Protein AF-A0A3D1TVP7-F1 (afdb_monomer_lite)

pLDDT: mean 97.08, std 2.15, range [85.5, 98.62]

Radius of gyration: 11.27 Å; chains: 1; bounding box: 31×17×27 Å

Foldseek 3Di:
DEEEQEDEDAPPPDCRLVVSVVVLVVQVPDPPYHYDYHYHHRSVNVPDPPD

Sequence (51 aa):
MKVLVILNDGPYGSERAYNGLRLAGSLAKQEGIEVKVFLAGDAAGCARSGQ

Secondary structure (DSSP, 8-state):
-EEEEEE-SPSSSSSHHHHHHHHHHHHHTSTT-EEEEEE-GGGGGGG-TT-

Structure (mmCIF, N/CA/C/O backbone):
data_AF-A0A3D1TVP7-F1
#
_entry.id   AF-A0A3D1TVP7-F1
#
loop_
_atom_site.group_PDB
_atom_site.id
_atom_site.type_symbol
_atom_site.label_atom_id
_atom_site.label_alt_id
_atom_site.label_comp_id
_atom_site.label_asym_id
_atom_site.label_entity_id
_atom_site.label_seq_id
_atom_site.pdbx_PDB_ins_code
_atom_site.Cartn_x
_atom_site.Cartn_y
_atom_site.Cartn_z
_atom_site.occupancy
_atom_site.B_iso_or_equiv
_atom_site.auth_seq_id
_atom_site.auth_comp_id
_atom_site.auth_asym_id
_atom_site.auth_atom_id
_atom_site.pdbx_PDB_model_num
ATOM 1 N N . MET A 1 1 ? -16.244 1.165 8.603 1.00 97.31 1 MET A N 1
ATOM 2 C CA . MET A 1 1 ? -16.242 1.444 7.147 1.00 97.31 1 MET A CA 1
ATOM 3 C C . MET A 1 1 ? -15.164 0.606 6.472 1.00 97.31 1 MET A C 1
ATOM 5 O O . MET A 1 1 ? -14.120 0.413 7.078 1.00 97.31 1 MET A O 1
ATOM 9 N N . LYS A 1 2 ? -15.402 0.105 5.253 1.00 98.38 2 LYS A N 1
ATOM 10 C CA . LYS A 1 2 ? -14.396 -0.638 4.475 1.00 98.38 2 LYS A CA 1
ATOM 11 C C . LYS A 1 2 ? -13.845 0.247 3.364 1.00 98.38 2 LYS A C 1
ATOM 13 O O . LYS A 1 2 ? -14.632 0.844 2.635 1.00 98.38 2 LYS A O 1
ATOM 18 N N . VAL A 1 3 ? -12.525 0.324 3.242 1.00 98.56 3 VAL A N 1
ATOM 19 C CA . VAL A 1 3 ? -11.834 1.169 2.261 1.00 98.56 3 VAL A CA 1
ATOM 20 C C . VAL A 1 3 ? -10.850 0.325 1.461 1.00 98.56 3 VAL A C 1
ATOM 22 O O . VAL A 1 3 ? -10.034 -0.394 2.035 1.00 98.56 3 VAL A O 1
ATOM 25 N N . LEU A 1 4 ? -10.912 0.437 0.135 1.00 98.50 4 LEU A N 1
ATOM 26 C CA . LEU A 1 4 ? -9.927 -0.132 -0.780 1.00 98.50 4 LEU A CA 1
ATOM 27 C C . LEU A 1 4 ? -9.078 0.998 -1.367 1.00 98.50 4 LEU A C 1
ATOM 29 O O . LEU A 1 4 ? -9.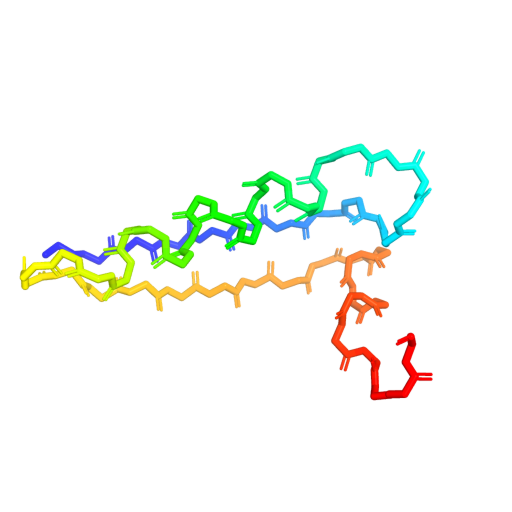606 1.893 -2.023 1.00 98.50 4 LEU A O 1
ATOM 33 N N . VAL A 1 5 ? -7.768 0.936 -1.148 1.00 98.38 5 VAL A N 1
ATOM 34 C CA . VAL A 1 5 ? -6.784 1.839 -1.750 1.00 98.38 5 VAL A CA 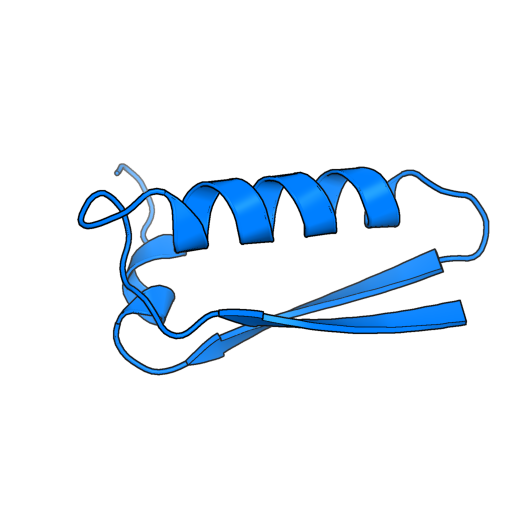1
ATOM 35 C C . VAL A 1 5 ? -6.080 1.094 -2.879 1.00 98.38 5 VAL A C 1
ATOM 37 O O . VAL A 1 5 ? -5.485 0.043 -2.644 1.00 98.38 5 VAL A O 1
ATOM 40 N N . ILE A 1 6 ? -6.151 1.629 -4.099 1.00 98.25 6 ILE A N 1
ATOM 41 C CA . ILE A 1 6 ? -5.503 1.051 -5.283 1.00 98.25 6 ILE A CA 1
ATOM 42 C C . ILE A 1 6 ? -4.334 1.944 -5.688 1.00 98.25 6 ILE A C 1
ATOM 44 O O . ILE A 1 6 ? -4.520 3.144 -5.892 1.00 98.25 6 ILE A O 1
ATOM 48 N N . LEU A 1 7 ? -3.146 1.355 -5.818 1.00 98.25 7 LEU A N 1
ATOM 49 C CA . LEU A 1 7 ? -1.945 2.032 -6.308 1.00 98.25 7 LEU A CA 1
ATOM 50 C C . LEU A 1 7 ? -1.519 1.397 -7.631 1.00 98.25 7 LEU A C 1
ATOM 52 O O . LEU A 1 7 ? -1.529 0.173 -7.742 1.00 98.25 7 LEU A O 1
ATOM 56 N N . ASN A 1 8 ? -1.159 2.234 -8.607 1.00 97.19 8 ASN A N 1
ATOM 57 C CA . ASN A 1 8 ? -0.708 1.803 -9.937 1.00 97.19 8 ASN A CA 1
ATOM 58 C C . ASN A 1 8 ? 0.754 2.187 -10.211 1.00 97.19 8 ASN A C 1
ATOM 60 O O . ASN A 1 8 ? 1.492 1.420 -10.824 1.00 97.19 8 ASN A O 1
ATOM 64 N N . ASP A 1 9 ? 1.175 3.358 -9.728 1.00 96.81 9 ASP A N 1
ATOM 65 C CA . ASP A 1 9 ? 2.527 3.875 -9.939 1.00 96.81 9 ASP A CA 1
ATOM 66 C C . ASP A 1 9 ? 3.553 3.129 -9.073 1.00 96.81 9 ASP A C 1
ATOM 68 O O . ASP A 1 9 ? 3.309 2.850 -7.895 1.00 96.81 9 ASP A O 1
ATOM 72 N N . GLY A 1 10 ? 4.720 2.851 -9.655 1.00 96.25 10 GLY A N 1
ATOM 73 C CA . GLY A 1 10 ? 5.831 2.188 -8.976 1.00 96.25 10 GLY A CA 1
ATOM 74 C C . GLY A 1 10 ? 6.503 3.026 -7.878 1.00 96.25 10 GLY A C 1
ATOM 75 O O . GLY A 1 10 ? 6.258 4.231 -7.745 1.00 96.25 10 GLY A O 1
ATOM 76 N N . PRO A 1 11 ? 7.377 2.399 -7.070 1.00 96.44 11 PRO A N 1
ATOM 77 C CA . PRO A 1 11 ? 8.088 3.085 -6.000 1.00 96.44 11 PRO A CA 1
ATOM 78 C C . PRO A 1 11 ? 9.145 4.052 -6.564 1.00 96.44 11 PRO A C 1
ATOM 80 O O . PRO A 1 11 ? 9.733 3.808 -7.614 1.00 96.44 11 PRO A O 1
ATOM 83 N N . TYR A 1 12 ? 9.400 5.149 -5.847 1.00 95.19 12 TYR A N 1
ATOM 84 C CA . TYR A 1 12 ? 10.479 6.127 -6.091 1.00 95.19 12 TYR A CA 1
ATOM 85 C C . TYR A 1 12 ? 10.470 6.896 -7.431 1.00 95.19 12 TYR A C 1
ATOM 87 O O . TYR A 1 12 ? 11.254 7.828 -7.580 1.00 95.19 12 TYR A O 1
ATOM 95 N N . GLY A 1 13 ? 9.583 6.580 -8.383 1.00 92.31 13 GLY A N 1
ATOM 96 C CA . GLY A 1 13 ? 9.414 7.347 -9.630 1.00 92.31 13 GLY A CA 1
ATOM 97 C C . GLY A 1 13 ? 8.526 8.591 -9.487 1.00 92.31 13 GLY A C 1
ATOM 98 O O . GLY A 1 13 ? 8.619 9.527 -10.278 1.00 92.31 13 GLY A O 1
ATOM 99 N N . SER A 1 14 ? 7.662 8.614 -8.471 1.00 95.06 14 SER A N 1
ATOM 100 C CA . SER A 1 14 ? 6.835 9.760 -8.091 1.00 95.06 14 SER A CA 1
ATOM 101 C C . SER A 1 14 ? 6.429 9.659 -6.617 1.00 95.06 14 SER A C 1
ATOM 103 O O . SER A 1 14 ? 6.613 8.629 -5.966 1.00 95.06 14 SER A O 1
ATOM 105 N N . GLU A 1 15 ? 5.811 10.710 -6.079 1.00 97.25 15 GLU A N 1
ATOM 106 C CA . GLU A 1 15 ? 5.298 10.700 -4.704 1.00 97.25 15 GLU A CA 1
ATOM 107 C C . GLU A 1 15 ? 3.979 9.925 -4.542 1.00 97.25 15 GLU A C 1
ATOM 109 O O . GLU A 1 15 ? 3.483 9.786 -3.421 1.00 97.25 15 GLU A O 1
ATOM 114 N N . ARG A 1 16 ? 3.364 9.429 -5.629 1.00 97.06 16 ARG A N 1
ATOM 115 C CA . ARG A 1 16 ? 2.00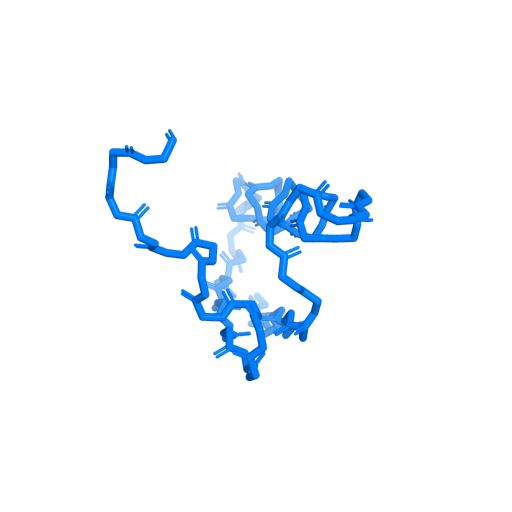9 8.850 -5.573 1.00 97.06 16 ARG A CA 1
ATOM 11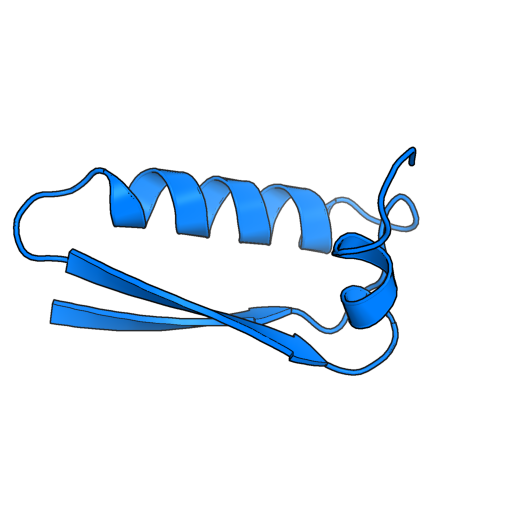6 C C . ARG A 1 16 ? 1.949 7.585 -4.729 1.00 97.06 16 ARG A C 1
ATOM 118 O O . ARG A 1 16 ? 1.076 7.483 -3.868 1.00 97.06 16 ARG A O 1
ATOM 125 N N . ALA A 1 17 ? 2.886 6.659 -4.933 1.00 96.75 17 ALA A N 1
ATOM 126 C CA . ALA A 1 17 ? 2.961 5.427 -4.152 1.00 96.75 17 ALA A CA 1
ATOM 127 C C . ALA A 1 17 ? 3.187 5.726 -2.660 1.00 96.75 17 ALA A C 1
ATOM 129 O O . ALA A 1 17 ? 2.481 5.195 -1.803 1.00 96.75 17 ALA A O 1
ATOM 130 N N . TYR A 1 18 ? 4.104 6.651 -2.353 1.00 97.19 18 TYR A N 1
ATOM 131 C CA . TYR A 1 18 ? 4.387 7.072 -0.981 1.00 97.19 18 TYR A CA 1
ATOM 132 C C . TYR A 1 18 ? 3.163 7.706 -0.308 1.00 97.19 18 TYR A C 1
ATOM 134 O O . TYR A 1 18 ? 2.751 7.279 0.771 1.00 97.19 18 TYR A O 1
ATOM 142 N N . ASN A 1 19 ? 2.537 8.695 -0.951 1.00 98.19 19 ASN A N 1
ATOM 143 C CA . ASN A 1 19 ? 1.367 9.376 -0.401 1.00 98.19 19 ASN A CA 1
ATOM 144 C C . ASN A 1 19 ? 0.163 8.437 -0.262 1.00 98.19 19 ASN A C 1
ATOM 146 O O . ASN A 1 19 ? -0.552 8.515 0.737 1.00 98.19 19 ASN A O 1
ATOM 150 N N . GLY A 1 20 ? -0.032 7.522 -1.213 1.00 97.94 20 GLY A N 1
ATOM 151 C CA . GLY A 1 20 ? -1.082 6.510 -1.161 1.00 97.94 20 GLY A CA 1
ATOM 152 C C . GLY A 1 20 ? -0.916 5.544 0.013 1.00 97.94 20 GLY A C 1
ATOM 153 O O . GLY A 1 20 ? -1.856 5.350 0.785 1.00 97.94 20 GLY A O 1
ATOM 154 N N . LEU A 1 21 ? 0.289 5.000 0.212 1.00 97.88 21 LEU A N 1
ATOM 155 C CA . LEU A 1 21 ? 0.595 4.141 1.363 1.00 97.88 21 LEU A CA 1
ATOM 156 C C . LEU A 1 21 ? 0.495 4.905 2.691 1.00 97.88 21 LEU A C 1
ATOM 158 O O . LEU A 1 21 ? -0.066 4.389 3.659 1.00 97.88 21 LEU A O 1
ATOM 162 N N . ARG A 1 22 ? 0.972 6.155 2.736 1.00 98.25 22 ARG A N 1
ATOM 163 C CA . ARG A 1 22 ? 0.868 7.019 3.922 1.00 98.25 22 ARG A CA 1
ATOM 164 C C . ARG A 1 22 ? -0.590 7.288 4.299 1.00 98.25 22 ARG A C 1
ATOM 166 O O . ARG A 1 22 ? -0.936 7.205 5.475 1.00 98.25 22 ARG A O 1
ATOM 173 N N . LEU A 1 23 ? -1.451 7.572 3.322 1.00 98.44 23 LEU A N 1
ATOM 174 C CA . LEU A 1 23 ? -2.887 7.750 3.543 1.00 98.44 23 LEU A CA 1
ATOM 175 C C . LEU A 1 23 ? -3.546 6.453 4.028 1.00 98.44 23 LEU A C 1
ATOM 177 O O . LEU A 1 23 ? -4.277 6.486 5.016 1.00 98.44 23 LEU A O 1
ATOM 181 N N . ALA A 1 24 ? -3.257 5.320 3.380 1.00 98.44 24 ALA A N 1
ATOM 182 C CA . ALA A 1 24 ? -3.775 4.015 3.788 1.00 98.44 24 ALA A CA 1
ATOM 183 C C . ALA A 1 24 ? -3.412 3.698 5.250 1.00 98.44 24 ALA A C 1
ATOM 185 O O . ALA A 1 24 ? -4.276 3.290 6.025 1.00 98.44 24 ALA A O 1
ATOM 186 N N . GLY A 1 25 ? -2.164 3.967 5.651 1.00 98.31 25 GLY A N 1
ATOM 187 C CA . GLY A 1 25 ? -1.704 3.804 7.030 1.00 98.31 25 GLY A CA 1
ATOM 188 C C . GLY A 1 25 ? -2.396 4.738 8.027 1.00 98.31 25 GLY A C 1
ATOM 189 O O . GLY A 1 25 ? -2.700 4.319 9.140 1.00 98.31 25 GLY A O 1
ATOM 190 N N . SER A 1 26 ? -2.681 5.986 7.647 1.00 98.56 26 SER A N 1
ATOM 191 C CA . SER A 1 26 ? -3.446 6.914 8.494 1.00 98.56 26 SER A CA 1
ATOM 192 C C . SER A 1 26 ? -4.897 6.468 8.681 1.00 98.56 26 SER A C 1
ATOM 194 O O . SER A 1 26 ? -5.403 6.516 9.799 1.00 98.56 26 SER A O 1
ATOM 196 N N . LEU A 1 27 ? -5.555 5.997 7.616 1.00 98.38 27 LEU A N 1
ATOM 197 C CA . LEU A 1 27 ? -6.925 5.475 7.681 1.00 98.38 27 LEU A CA 1
ATOM 198 C C . LEU A 1 27 ? -7.007 4.203 8.531 1.00 98.38 27 LEU A C 1
ATOM 200 O O . LEU A 1 27 ? -7.931 4.060 9.323 1.00 98.38 27 LEU A O 1
ATOM 204 N N . ALA A 1 28 ? -6.016 3.315 8.422 1.00 98.19 28 ALA A N 1
ATOM 205 C CA . ALA A 1 28 ? -5.968 2.067 9.183 1.00 98.19 28 ALA A CA 1
ATOM 206 C C . ALA A 1 28 ? -5.837 2.274 10.704 1.00 98.19 28 ALA A C 1
ATOM 208 O O . ALA A 1 28 ? -6.112 1.356 11.470 1.00 98.19 28 ALA A O 1
ATOM 209 N N . LYS A 1 29 ? -5.414 3.464 11.150 1.00 98.12 29 LYS A N 1
ATOM 210 C CA . LYS A 1 29 ? -5.324 3.823 12.575 1.00 98.12 29 LYS A CA 1
ATOM 211 C C . LYS A 1 29 ? -6.634 4.361 13.152 1.00 98.12 29 LYS A C 1
ATOM 213 O O . LYS A 1 29 ? -6.714 4.549 14.361 1.00 98.12 29 LYS A O 1
ATOM 218 N N . GLN A 1 30 ? -7.630 4.660 12.319 1.00 98.19 30 GLN A N 1
ATOM 219 C CA . GLN A 1 30 ? -8.922 5.151 12.789 1.00 98.19 30 GLN A CA 1
ATOM 220 C C . GLN A 1 30 ? -9.810 3.988 13.239 1.00 98.19 30 GLN A C 1
ATOM 222 O O . GLN A 1 30 ? -9.874 2.943 12.588 1.00 98.19 30 GLN A O 1
ATOM 227 N N . GLU A 1 31 ? -10.526 4.178 14.347 1.00 98.00 31 GLU A N 1
ATOM 228 C CA . GLU A 1 31 ? -11.417 3.154 14.888 1.00 98.00 31 GLU A CA 1
ATOM 229 C C . GLU A 1 31 ? -12.536 2.793 13.903 1.00 98.00 31 GLU A C 1
ATOM 231 O O . GLU A 1 31 ? -13.140 3.644 13.248 1.00 98.00 31 GLU A O 1
ATOM 236 N N . GLY A 1 32 ? -12.815 1.493 13.789 1.00 97.44 32 GLY A N 1
ATOM 237 C CA . GLY A 1 32 ? -13.874 0.981 12.923 1.00 97.44 32 GLY A CA 1
ATOM 238 C C . GLY A 1 32 ? -13.586 1.076 11.419 1.00 97.44 32 GLY A C 1
ATOM 239 O O . GLY A 1 32 ? -14.507 0.839 10.627 1.00 97.44 32 GLY A O 1
ATOM 240 N N . ILE A 1 33 ? -12.356 1.399 10.995 1.00 98.50 33 ILE A N 1
ATOM 241 C CA . ILE A 1 33 ? -11.952 1.384 9.580 1.00 98.50 33 ILE A CA 1
ATOM 242 C C . ILE A 1 33 ? -11.159 0.117 9.244 1.00 98.50 33 ILE A C 1
ATOM 244 O O . ILE A 1 33 ? -10.105 -0.152 9.808 1.00 98.50 33 ILE A O 1
ATOM 248 N N . GLU A 1 34 ? -11.653 -0.643 8.265 1.00 98.50 34 GLU A N 1
ATOM 249 C CA . GLU A 1 34 ? -10.926 -1.748 7.634 1.00 98.50 34 GLU A CA 1
ATOM 250 C C . GLU A 1 34 ? -10.335 -1.244 6.311 1.00 98.50 34 GLU A C 1
ATOM 252 O O . GLU A 1 34 ? -11.080 -0.879 5.396 1.00 98.50 34 GLU A O 1
ATOM 257 N N . VAL A 1 35 ? -9.006 -1.219 6.205 1.00 98.62 35 VAL A N 1
ATOM 258 C CA . VAL A 1 35 ? -8.294 -0.798 4.990 1.00 98.62 35 VAL A CA 1
ATOM 259 C C . VAL A 1 35 ? -7.711 -2.011 4.278 1.00 98.62 35 VAL A C 1
ATOM 261 O O . VAL A 1 35 ? -7.023 -2.830 4.884 1.00 98.62 35 VAL A O 1
ATOM 264 N N . LYS A 1 36 ? -7.937 -2.095 2.966 1.00 98.56 36 LYS A N 1
ATOM 265 C CA . LYS A 1 36 ? -7.232 -3.004 2.058 1.00 98.56 36 LYS A CA 1
ATOM 266 C C . LYS A 1 36 ? -6.427 -2.191 1.058 1.00 98.56 36 LYS A C 1
ATOM 268 O O . LYS A 1 36 ? -6.914 -1.186 0.546 1.00 98.56 36 LYS A O 1
ATOM 273 N N . VAL A 1 37 ? -5.214 -2.646 0.764 1.00 98.38 37 VAL A N 1
ATOM 274 C CA . VAL A 1 37 ? -4.354 -2.055 -0.266 1.00 98.38 37 VAL A CA 1
ATOM 275 C C . VAL A 1 37 ? -4.192 -3.068 -1.389 1.00 98.38 37 VAL A C 1
ATOM 277 O O . VAL A 1 37 ? -3.844 -4.219 -1.134 1.00 98.38 37 VAL A O 1
ATOM 280 N N . PHE A 1 38 ? -4.452 -2.641 -2.621 1.00 98.44 38 PHE A N 1
ATOM 281 C CA . PHE A 1 38 ? -4.211 -3.430 -3.822 1.00 98.44 38 PHE A CA 1
ATOM 282 C C . PHE A 1 38 ? -3.182 -2.718 -4.695 1.00 98.44 38 PHE A C 1
ATOM 284 O O . PHE A 1 38 ? -3.376 -1.571 -5.100 1.00 98.44 38 PHE A O 1
ATOM 291 N N . LEU A 1 39 ? -2.073 -3.402 -4.948 1.00 98.12 39 LEU A N 1
ATOM 292 C CA . LEU A 1 39 ? -0.988 -2.912 -5.785 1.00 98.12 39 LEU A CA 1
ATOM 293 C C . LEU A 1 39 ? -1.162 -3.517 -7.179 1.00 98.12 39 LEU A C 1
ATOM 295 O O . LEU A 1 39 ? -1.121 -4.738 -7.326 1.00 98.12 39 LEU A O 1
ATOM 299 N N . ALA A 1 40 ? -1.384 -2.672 -8.180 1.00 97.44 40 ALA A N 1
ATOM 300 C CA . ALA A 1 40 ? -1.562 -3.067 -9.570 1.00 97.44 40 ALA A CA 1
ATOM 301 C C . ALA A 1 40 ? -0.427 -2.498 -10.432 1.00 97.44 40 ALA A C 1
ATOM 303 O O . ALA A 1 40 ? 0.091 -1.423 -10.150 1.00 97.44 40 ALA A O 1
ATOM 304 N N . GLY A 1 41 ? -0.031 -3.216 -11.485 1.00 96.56 41 GLY A N 1
ATOM 305 C CA . GLY A 1 41 ? 1.049 -2.771 -12.372 1.00 96.56 41 GLY A CA 1
ATOM 306 C C . GLY A 1 41 ? 2.368 -2.542 -11.628 1.00 96.56 41 GLY A C 1
ATOM 307 O O . GLY A 1 41 ? 2.780 -3.369 -10.809 1.00 96.56 41 GLY A O 1
ATOM 308 N N . ASP A 1 42 ? 3.010 -1.404 -11.890 1.00 96.81 42 ASP A N 1
ATOM 309 C CA . ASP A 1 42 ? 4.330 -1.064 -11.347 1.00 96.81 42 ASP A CA 1
ATOM 310 C C . ASP A 1 42 ? 4.325 -0.930 -9.819 1.00 96.81 42 ASP A C 1
ATOM 312 O O . ASP A 1 42 ? 5.345 -1.172 -9.164 1.00 96.81 42 ASP A O 1
ATOM 316 N N . ALA A 1 43 ? 3.168 -0.626 -9.221 1.00 97.50 43 ALA A N 1
ATOM 317 C CA . ALA A 1 43 ? 3.013 -0.571 -7.772 1.00 97.50 43 ALA A CA 1
ATOM 318 C C . ALA A 1 43 ? 3.292 -1.915 -7.084 1.00 97.50 43 ALA A C 1
ATOM 320 O O . ALA A 1 43 ? 3.589 -1.923 -5.890 1.00 97.50 43 ALA A O 1
ATOM 321 N N . ALA A 1 44 ? 3.256 -3.052 -7.794 1.00 96.94 44 ALA A N 1
ATOM 322 C CA . ALA A 1 44 ? 3.688 -4.336 -7.236 1.00 96.94 44 ALA A CA 1
ATOM 323 C C . ALA A 1 44 ? 5.133 -4.264 -6.702 1.00 96.94 44 ALA A C 1
ATOM 325 O O . ALA A 1 44 ? 5.453 -4.874 -5.679 1.00 96.94 44 ALA A O 1
ATOM 326 N N . GLY A 1 45 ? 5.983 -3.440 -7.331 1.00 96.31 45 GLY A N 1
ATOM 327 C CA . GLY A 1 45 ? 7.336 -3.151 -6.865 1.00 96.31 45 GLY A CA 1
ATOM 328 C C . GLY A 1 45 ? 7.376 -2.548 -5.459 1.00 96.31 45 GLY A C 1
ATOM 329 O O . GLY A 1 45 ? 8.311 -2.825 -4.719 1.00 96.31 45 GLY A O 1
ATOM 330 N N . CYS A 1 46 ? 6.346 -1.819 -5.015 1.00 96.19 46 CYS A N 1
ATOM 331 C CA . CYS A 1 46 ? 6.295 -1.232 -3.671 1.00 96.19 46 CYS A CA 1
ATOM 332 C C . CYS A 1 46 ? 6.304 -2.276 -2.538 1.00 96.19 46 CYS A C 1
ATOM 334 O O . CYS A 1 46 ? 6.625 -1.924 -1.408 1.00 96.19 46 CYS A O 1
ATOM 336 N N . ALA A 1 47 ? 5.973 -3.543 -2.817 1.00 95.44 47 ALA A N 1
ATOM 337 C CA . ALA A 1 47 ? 5.968 -4.627 -1.830 1.00 95.44 47 ALA A CA 1
ATOM 338 C C . ALA A 1 47 ? 7.267 -5.456 -1.798 1.00 95.44 47 ALA A C 1
ATOM 340 O O . ALA A 1 47 ? 7.351 -6.438 -1.058 1.00 95.44 47 ALA A O 1
ATOM 341 N N . ARG A 1 48 ? 8.288 -5.101 -2.590 1.00 95.56 48 ARG A N 1
ATOM 342 C CA . ARG A 1 48 ? 9.570 -5.820 -2.592 1.00 95.56 48 ARG A CA 1
ATOM 343 C C . ARG A 1 48 ? 10.330 -5.573 -1.280 1.00 95.56 48 ARG A C 1
ATOM 345 O O . ARG A 1 48 ? 10.477 -4.437 -0.833 1.00 95.56 48 ARG A O 1
ATOM 352 N N . SER A 1 4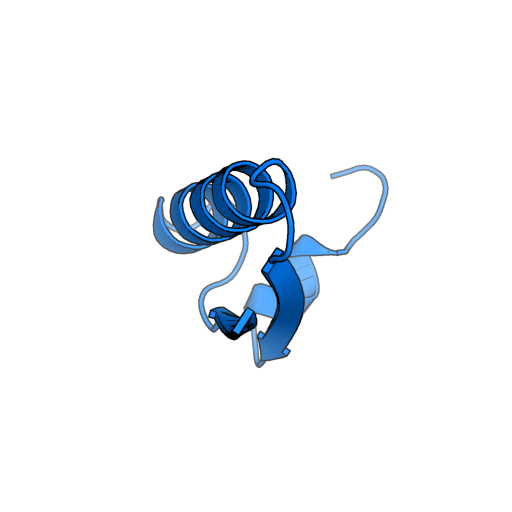9 ? 10.828 -6.647 -0.670 1.00 95.12 49 SER A N 1
ATOM 353 C CA . SER A 1 49 ? 11.638 -6.594 0.553 1.00 95.12 49 SER A CA 1
ATOM 354 C C . SER A 1 49 ? 13.047 -6.061 0.288 1.00 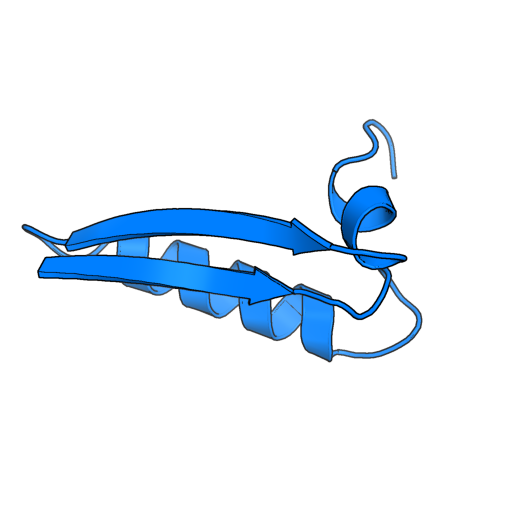95.12 49 SER A C 1
ATOM 356 O O . SER A 1 49 ? 13.638 -6.395 -0.741 1.00 95.12 49 SER A O 1
ATOM 358 N N . GLY A 1 50 ? 13.615 -5.330 1.251 1.00 92.94 50 GLY A N 1
ATOM 359 C CA . GLY A 1 50 ? 14.996 -4.835 1.170 1.00 92.94 50 GLY A CA 1
ATOM 360 C C . GLY A 1 50 ? 15.203 -3.743 0.117 1.00 92.94 50 GLY A C 1
ATOM 361 O O . GLY A 1 50 ? 16.289 -3.659 -0.451 1.00 92.94 50 GLY A O 1
ATOM 362 N N . GLN A 1 51 ? 14.147 -2.980 -0.176 1.00 85.50 51 GLN A N 1
ATOM 363 C CA . GLN A 1 51 ? 14.214 -1.749 -0.966 1.00 85.50 51 GLN A CA 1
ATOM 364 C C . GLN A 1 51 ? 14.684 -0.565 -0.129 1.00 85.50 51 GLN A C 1
ATOM 366 O O . GLN A 1 51 ? 14.413 -0.574 1.095 1.00 85.50 51 GLN A O 1
#